Protein 8JQU (pdb70)

Organism: Leishmania donovani (NCBI:txid5661)

Secondary structure (DSSP, 8-state):
-EEEEEEE--TTSSHHHHHHHHHH----TT-PPPSS-EEEEEEEESSSSEEEEEEEE---SGGGGGGHHHHHTT-SEEEEEEETT-HHHHHHHHHHHHHHHHHS-TT-EEEEEEE-TT-GGG--S-HHHHHHHHHHTT-SEEEE-BTTTTBSHHHHHHHHHHT-

Foldseek 3Di:
DEAQEEEEFAWPLQLVLLQCCVQPVDHDPCPDQDDAWDWGWHWDDAPHDIYMYIYTRGRHYPVCVVVRCVRQAVGQEYEYEGEQLDVVRLVRSLVVLVVCCVPYDVNYAYEYEHEPVVPPPSGDADPVRSVVSCVVSVHQYYYYAYSVVRGCSNVSVNSSVVSD

B-factor: mean 27.11, std 14.84, range [11.23, 116.78]

Solvent-accessible surface area: 7917 Å² total; per-residue (Å²): 123,60,1,42,0,0,0,0,0,35,39,53,2,13,11,14,12,2,0,23,40,7,17,130,104,92,64,104,98,135,59,121,86,26,115,49,21,38,93,6,42,69,82,16,74,76,113,73,76,82,29,97,0,46,0,71,2,7,10,8,71,84,135,35,39,98,81,5,32,108,41,6,171,57,9,46,0,0,0,0,0,0,12,0,20,57,48,71,1,28,123,48,0,64,67,5,0,111,36,2,113,81,99,15,78,138,84,16,44,4,0,0,1,0,4,61,46,48,69,48,117,114,86,113,4,46,99,112,66,0,84,134,14,8,61,92,23,145,24,29,14,24,52,14,1,0,2,118,84,80,61,41,1,88,90,2,0,67,34,0,19,91,95,99

Nearest PDB structures (foldseek):
  8jqu-assembly1_A  TM=1.006E+00  e=9.319E-38  Leishmania donovani
  1n6p-assembly1_A  TM=9.901E-01  e=6.747E-24  Homo sapiens
  1z07-assembly1_A  TM=9.935E-01  e=1.984E-23  Mus musculus
  1n6r-assembly1_A  TM=9.907E-01  e=1.862E-23  Homo sapiens
  7bl1-assembly1_DDD  TM=9.828E-01  e=1.052E-23  Homo sapiens

Radius of gyration: 14.32 Å; Cα contacts (8 Å, |Δi|>4): 337; chains: 1; bounding box: 32×38×34 Å

Structure (mmCIF, N/CA/C/O backbone):
data_8JQU
#
_entry.id   8JQU
#
_cell.length_a   110.552
_cell.length_b   42.266
_cell.length_c   37.777
_cell.angle_alpha   90.000
_cell.angle_beta   103.387
_cell.angle_gamma   90.000
#
_symmetry.space_group_name_H-M   'C 1 2 1'
#
loop_
_entity.id
_entity.type
_entity.pdbx_description
1 polymer Rab5a
2 non-polymer 1,2-ETHANEDIOL
3 non-polymer 'PHOSPHOAMINOPHOSPHONIC ACID-GUANYLATE ESTER'
4 non-polymer 'MAGNESIUM ION'
5 water water
#
loop_
_atom_site.group_PDB
_atom_site.id
_atom_site.type_symbol
_atom_site.label_atom_id
_atom_site.label_alt_id
_atom_site.label_comp_id
_atom_site.label_asym_id
_atom_site.label_entity_id
_atom_site.label_seq_id
_atom_site.pdbx_PDB_ins_code
_atom_site.Cartn_x
_atom_site.Cartn_y
_atom_site.Cartn_z
_atom_site.occupancy
_atom_site.B_iso_or_equiv
_atom_site.auth_seq_id
_atom_site.auth_comp_id
_atom_site.auth_asym_id
_atom_site.auth_atom_id
_atom_site.pdbx_PDB_model_num
ATOM 1 N N . THR A 1 12 ? -3.913 28.868 7.776 1.000 55.366 12 THR A N 1
ATOM 2 C CA . THR A 1 12 ? -2.890 28.248 6.861 1.000 53.138 12 THR A CA 1
ATOM 3 C C . THR A 1 12 ? -2.271 27.014 7.527 1.000 52.087 12 THR A C 1
ATOM 4 O O . THR A 1 12 ? -2.301 26.841 8.748 1.000 50.287 12 THR A O 1
ATOM 6 N N . SER A 1 13 ? -1.750 26.112 6.710 1.000 47.425 13 SER A N 1
ATOM 7 C CA . SER A 1 13 ? -1.320 24.865 7.321 1.000 51.167 13 SER A CA 1
ATOM 8 C C . SER A 1 13 ? 0.088 24.478 6.858 1.000 51.827 13 SER A C 1
ATOM 9 O O . SER A 1 13 ? 0.470 24.771 5.721 1.000 56.569 13 SER A O 1
ATOM 12 N N . ALA A 1 14 ? 0.823 23.799 7.756 1.000 49.881 14 ALA A N 1
ATOM 13 C CA . ALA A 1 14 ? 2.194 23.325 7.553 1.000 44.701 14 ALA A CA 1
ATOM 14 C C . ALA A 1 14 ? 2.149 21.805 7.324 1.000 40.855 14 ALA A C 1
ATOM 15 O O . ALA A 1 14 ? 1.759 21.066 8.228 1.000 41.707 14 ALA A O 1
ATOM 17 N N . LYS A 1 15 ? 2.432 21.387 6.091 1.000 35.001 15 LYS A N 1
ATOM 18 C CA . LYS A 1 15 ? 2.513 20.001 5.678 1.000 34.348 15 LYS A CA 1
ATOM 19 C C . LYS A 1 15 ? 3.972 19.505 5.819 1.000 28.958 15 LYS A C 1
ATOM 20 O O . LYS A 1 15 ? 4.825 19.835 5.001 1.000 26.731 15 LYS A O 1
ATOM 26 N N A ILE A 1 16 ? 4.194 18.641 6.810 0.500 26.006 16 ILE A N 1
ATOM 27 N N B ILE A 1 16 ? 4.185 18.638 6.814 0.500 25.632 16 ILE A N 1
ATOM 28 C CA A ILE A 1 16 ? 5.550 18.236 7.174 0.500 23.590 16 ILE A CA 1
ATOM 29 C CA B ILE A 1 16 ? 5.521 18.206 7.229 0.500 23.067 16 ILE A CA 1
ATOM 30 C C A ILE A 1 16 ? 5.640 16.709 7.055 0.500 23.245 16 ILE A C 1
ATOM 31 C C B ILE A 1 16 ? 5.622 16.689 7.031 0.500 23.064 16 ILE A C 1
ATOM 32 O O A ILE A 1 16 ? 4.676 15.992 7.364 0.500 24.948 16 ILE A O 1
ATOM 33 O O B ILE A 1 16 ? 4.658 15.955 7.290 0.500 25.116 16 ILE A O 1
ATOM 42 N N . VAL A 1 17 ? 6.795 16.195 6.609 1.000 18.278 17 VAL A N 1
ATOM 43 C CA . VAL A 1 17 ? 7.042 14.770 6.509 1.000 18.376 17 VAL A CA 1
ATOM 44 C C . VAL A 1 17 ? 8.204 14.438 7.448 1.000 17.973 17 VAL A C 1
ATOM 45 O O . VAL A 1 17 ? 9.162 15.232 7.505 1.000 16.327 17 VAL A O 1
ATOM 49 N N . MET A 1 18 ? 8.048 13.363 8.216 1.000 15.900 18 MET A N 1
ATOM 50 C CA . MET A 1 18 ? 9.122 12.870 9.068 1.000 16.613 18 MET A CA 1
ATOM 51 C C . MET A 1 18 ? 9.853 11.765 8.309 1.000 14.288 18 MET A C 1
ATOM 52 O O . MET A 1 18 ? 9.236 10.788 7.833 1.000 16.875 18 MET A O 1
ATOM 57 N N . LEU A 1 19 ? 11.164 11.888 8.203 1.000 14.616 19 LEU A N 1
ATOM 58 C CA . LEU A 1 19 ? 11.974 10.899 7.487 1.000 15.776 19 LEU A CA 1
ATOM 59 C C . LEU A 1 19 ? 13.195 10.549 8.332 1.000 16.169 19 LEU A C 1
ATOM 60 O O . LEU A 1 19 ? 13.669 11.351 9.127 1.000 15.318 19 LEU A O 1
ATOM 65 N N . GLY A 1 20 ? 13.683 9.311 8.152 1.000 15.388 20 GLY A N 1
ATOM 66 C CA . GLY A 1 20 ? 14.931 8.953 8.784 1.000 15.387 20 GLY A CA 1
ATOM 67 C C . GLY A 1 20 ? 14.933 7.464 9.154 1.000 16.353 20 GLY A C 1
ATOM 68 O O . GLY A 1 20 ? 13.922 6.777 9.088 1.000 16.442 20 GLY A O 1
ATOM 69 N N . GLU A 1 21 ? 16.088 7.010 9.625 1.000 17.071 21 GLU A N 1
ATOM 70 C CA . GLU A 1 21 ? 16.285 5.574 9.829 1.000 20.040 21 GLU A CA 1
ATOM 71 C C . GLU A 1 21 ? 15.272 5.058 10.861 1.000 20.154 21 GLU A C 1
ATOM 72 O O . GLU A 1 21 ? 14.866 5.738 11.831 1.000 16.004 21 GLU A O 1
ATOM 78 N N . SER A 1 22 ? 14.853 3.797 10.704 1.000 16.477 22 SER A N 1
ATOM 79 C CA . SER A 1 22 ? 13.941 3.201 11.679 1.000 17.154 22 SER A CA 1
ATOM 80 C C . SER A 1 22 ? 14.574 3.181 13.065 1.000 18.957 22 SER A C 1
ATOM 81 O O . SER A 1 22 ? 15.806 2.962 13.218 1.000 17.925 22 SER A O 1
ATOM 84 N N . GLY A 1 23 ? 13.745 3.426 14.076 1.000 14.388 23 GLY A N 1
ATOM 85 C CA . GLY A 1 23 ? 14.245 3.428 15.452 1.000 16.683 23 GLY A CA 1
ATOM 86 C C . GLY A 1 23 ? 14.771 4.805 15.922 1.000 16.575 23 GLY A C 1
ATOM 87 O O . GLY A 1 23 ? 15.071 4.951 17.086 1.000 16.897 23 GLY A O 1
ATOM 88 N N . ALA A 1 24 ? 14.988 5.792 15.032 1.000 16.302 24 ALA A N 1
ATOM 89 C CA . ALA A 1 24 ? 15.572 7.028 15.524 1.000 15.059 24 ALA A CA 1
ATOM 90 C C . ALA A 1 24 ? 14.590 7.815 16.393 1.000 13.964 24 ALA A C 1
ATOM 91 O O . ALA A 1 24 ? 15.016 8.681 17.210 1.000 13.961 24 ALA A O 1
ATOM 93 N N . GLY A 1 25 ? 13.271 7.624 16.157 1.000 14.300 25 GLY A N 1
ATOM 94 C CA . GLY A 1 25 ? 12.275 8.276 17.014 1.000 13.201 25 GLY A CA 1
ATOM 95 C C . GLY A 1 25 ? 11.341 9.229 16.245 1.000 14.820 25 GLY A C 1
ATOM 96 O O . GLY A 1 25 ? 10.754 10.109 16.853 1.000 14.734 25 GLY A O 1
ATOM 97 N N . LYS A 1 26 ? 11.039 8.924 14.976 1.000 12.924 26 LYS A N 1
ATOM 98 C CA . LYS A 1 26 ? 10.176 9.798 14.175 1.000 15.549 26 LYS A CA 1
ATOM 99 C C . LYS A 1 26 ? 8.782 9.844 14.810 1.000 14.315 26 LYS A C 1
ATOM 100 O O . LYS A 1 26 ? 8.183 10.911 15.033 1.000 13.819 26 LYS A O 1
ATOM 106 N N . SER A 1 27 ? 8.251 8.639 15.109 1.000 13.985 27 SER A N 1
ATOM 107 C CA . SER A 1 27 ? 6.898 8.576 15.639 1.000 13.475 27 SER A CA 1
ATOM 108 C C . SER A 1 27 ? 6.865 9.183 17.053 1.000 14.399 27 SER A C 1
ATOM 109 O O . SER A 1 27 ? 5.897 9.878 17.407 1.000 14.290 27 SER A O 1
ATOM 112 N N . SER A 1 28 ? 7.928 8.944 17.822 1.000 14.077 28 SER A N 1
ATOM 113 C CA . SER A 1 28 ? 7.941 9.478 19.185 1.000 14.078 28 SER A CA 1
ATOM 114 C C . SER A 1 28 ? 7.942 10.996 19.173 1.000 13.588 28 SER A C 1
ATOM 115 O O . SER A 1 28 ? 7.246 11.642 19.982 1.000 13.730 28 SER A O 1
ATOM 118 N N . ILE A 1 29 ? 8.750 11.575 18.293 1.000 13.322 29 ILE A N 1
ATOM 119 C CA . ILE A 1 29 ? 8.735 13.047 18.231 1.000 12.944 29 ILE A CA 1
ATOM 120 C C . ILE A 1 29 ? 7.348 13.549 17.815 1.000 14.997 29 ILE A C 1
ATOM 121 O O . ILE A 1 29 ? 6.832 14.532 18.370 1.000 14.523 29 ILE A O 1
ATOM 126 N N . ALA A 1 30 ? 6.788 12.966 16.723 1.000 14.858 30 ALA A N 1
ATOM 127 C CA . ALA A 1 30 ? 5.544 13.543 16.182 1.000 15.417 30 ALA A CA 1
ATOM 128 C C . ALA A 1 30 ? 4.382 13.302 17.149 1.000 15.346 30 ALA A C 1
ATOM 129 O O . ALA A 1 30 ? 3.518 14.176 17.295 1.000 16.226 30 ALA A O 1
ATOM 131 N N . LEU A 1 31 ? 4.383 12.170 17.852 1.000 14.067 31 LEU A N 1
ATOM 132 C CA . LEU A 1 31 ? 3.323 11.898 18.841 1.000 15.564 31 LEU A CA 1
ATOM 133 C C . LEU A 1 31 ? 3.514 12.776 20.068 1.000 16.354 31 LEU A C 1
ATOM 134 O O . LEU A 1 31 ? 2.537 13.196 20.682 1.000 16.716 31 LEU A O 1
ATOM 139 N N . ARG A 1 32 ? 4.787 12.986 20.473 1.000 16.180 32 ARG A N 1
ATOM 140 C CA . ARG A 1 32 ? 5.016 13.895 21.608 1.000 16.332 32 ARG A CA 1
ATOM 141 C C . ARG A 1 32 ? 4.477 15.282 21.258 1.000 17.176 32 ARG A C 1
ATOM 142 O O . ARG A 1 32 ? 3.741 15.952 22.034 1.000 16.843 32 ARG A O 1
ATOM 150 N N . PHE A 1 33 ? 4.864 15.769 20.093 1.000 16.535 33 PHE A N 1
ATOM 151 C CA . PHE A 1 33 ? 4.442 17.108 19.714 1.000 17.076 33 PHE A CA 1
ATOM 152 C C . PHE A 1 33 ? 2.909 17.193 19.566 1.000 19.237 33 PHE A C 1
ATOM 153 O O . PHE A 1 33 ? 2.264 18.117 20.110 1.000 19.926 33 PHE A O 1
ATOM 161 N N . THR A 1 34 ? 2.312 16.251 18.816 1.000 19.191 34 THR A N 1
ATOM 162 C CA . THR A 1 34 ? 0.904 16.449 18.471 1.000 19.032 34 THR A CA 1
ATOM 163 C C . THR A 1 34 ? -0.075 16.014 19.548 1.000 20.753 34 THR A C 1
ATOM 164 O O . THR A 1 34 ? -1.170 16.624 19.606 1.000 21.362 34 THR A O 1
ATOM 168 N N . ARG A 1 35 ? 0.282 15.022 20.379 1.000 19.389 35 ARG A N 1
ATOM 169 C CA . ARG A 1 35 ? -0.626 14.355 21.301 1.000 20.974 35 ARG A CA 1
ATOM 170 C C . ARG A 1 35 ? -0.090 14.341 22.740 1.000 22.618 35 ARG A C 1
ATOM 171 O O . ARG A 1 35 ? -0.767 13.813 23.634 1.000 20.623 35 ARG A O 1
ATOM 179 N N . ASN A 1 36 ? 1.146 14.848 22.941 1.000 19.807 36 ASN A N 1
ATOM 180 C CA . ASN A 1 36 ? 1.864 14.696 24.206 1.000 20.304 36 ASN A CA 1
ATOM 181 C C . ASN A 1 36 ? 1.887 13.237 24.645 1.000 21.205 36 ASN A C 1
ATOM 182 O O . ASN A 1 36 ? 1.655 12.917 25.837 1.000 23.143 36 ASN A O 1
ATOM 187 N N . GLU A 1 37 ? 2.122 12.315 23.710 1.000 19.687 37 GLU A N 1
ATOM 188 C CA . GLU A 1 37 ? 2.142 10.890 24.053 1.000 20.069 37 GLU A CA 1
ATOM 189 C C . GLU A 1 37 ? 3.541 10.361 23.704 1.000 22.195 37 GLU A C 1
ATOM 190 O O . GLU A 1 37 ? 4.005 10.603 22.582 1.000 21.543 37 GLU A O 1
ATOM 196 N N . PHE A 1 38 ? 4.173 9.650 24.646 1.000 22.956 38 PHE A N 1
ATOM 197 C CA . PHE A 1 38 ? 5.424 8.945 24.399 1.000 19.835 38 PHE A CA 1
ATOM 198 C C . PHE A 1 38 ? 5.266 7.506 24.890 1.000 21.411 38 PHE A C 1
ATOM 199 O O . PHE A 1 38 ? 4.692 7.264 25.969 1.000 23.544 38 PHE A O 1
ATOM 207 N N . LEU A 1 39 ? 5.763 6.539 24.117 1.000 19.666 39 LEU A N 1
ATOM 208 C CA . LEU A 1 39 ? 5.713 5.140 24.560 1.000 21.014 39 LEU A CA 1
ATOM 209 C C . LEU A 1 39 ? 7.131 4.557 24.520 1.000 20.799 39 LEU A C 1
ATOM 210 O O . LEU A 1 39 ? 7.814 4.605 23.460 1.000 21.020 39 LEU A O 1
ATOM 215 N N . ALA A 1 40 ? 7.576 3.958 25.648 1.000 22.314 40 ALA A N 1
ATOM 216 C CA . ALA A 1 40 ? 8.882 3.272 25.678 1.000 26.471 40 ALA A CA 1
ATOM 217 C C . ALA A 1 40 ? 8.895 2.117 24.676 1.000 26.444 40 ALA A C 1
ATOM 218 O O . ALA A 1 40 ? 9.973 1.726 24.202 1.000 25.789 40 ALA A O 1
ATOM 220 N N . ASN A 1 41 ? 7.703 1.589 24.338 1.000 24.398 41 ASN A N 1
ATOM 221 C CA . ASN A 1 41 ? 7.623 0.467 23.403 1.000 28.059 41 ASN A CA 1
ATOM 222 C C . ASN A 1 41 ? 6.898 0.804 22.113 1.000 26.636 41 ASN A C 1
ATOM 223 O O . ASN A 1 41 ? 6.240 -0.050 21.529 1.000 26.778 41 ASN A O 1
ATOM 228 N N . GLN A 1 42 ? 6.985 2.064 21.666 1.000 24.736 42 GLN A N 1
ATOM 229 C CA . GLN A 1 42 ? 6.344 2.511 20.436 1.000 24.340 42 GLN A CA 1
ATOM 230 C C . GLN A 1 42 ? 6.567 1.432 19.361 1.000 24.386 42 GLN A C 1
ATOM 231 O O . GLN A 1 42 ? 7.715 1.081 19.129 1.000 25.976 42 GLN A O 1
ATOM 237 N N . GLU A 1 43 ? 5.494 0.970 18.712 1.000 26.580 43 GLU A N 1
ATOM 238 C CA . GLU A 1 43 ? 5.598 -0.044 17.656 1.000 29.764 43 GLU A CA 1
ATOM 239 C C . GLU A 1 43 ? 6.176 0.525 16.346 1.000 27.632 43 GLU A C 1
ATOM 240 O O . GLU A 1 43 ? 5.848 1.640 15.952 1.000 22.930 43 GLU A O 1
ATOM 244 N N . THR A 1 44 ? 7.054 -0.242 15.664 1.000 26.759 44 THR A N 1
ATOM 245 C CA . THR A 1 44 ? 7.580 0.215 14.377 1.000 28.411 44 THR A CA 1
ATOM 246 C C . THR A 1 44 ? 6.425 0.559 13.420 1.000 27.815 44 THR A C 1
ATOM 247 O O . THR A 1 44 ? 5.395 -0.155 13.359 1.000 27.911 44 THR A O 1
ATOM 251 N N . THR A 1 45 ? 6.576 1.640 12.627 1.000 23.855 45 THR A N 1
ATOM 252 C CA . THR A 1 45 ? 5.470 2.146 11.811 1.000 22.678 45 THR A CA 1
ATOM 253 C C . THR A 1 45 ? 5.411 1.312 10.534 1.000 28.156 45 THR A C 1
ATOM 254 O O . THR A 1 45 ? 6.416 1.150 9.878 1.000 27.786 45 THR A O 1
ATOM 258 N N . ILE A 1 46 ? 4.209 0.841 10.192 1.000 31.513 46 ILE A N 1
ATOM 259 C CA . ILE A 1 46 ? 4.030 0.035 8.993 1.000 40.692 46 ILE A CA 1
ATOM 260 C C . ILE A 1 46 ? 3.601 0.994 7.866 1.000 42.849 46 ILE A C 1
ATOM 261 O O . ILE A 1 46 ? 4.312 1.230 6.873 1.000 52.810 46 ILE A O 1
ATOM 266 N N . GLY A 1 47 ? 2.438 1.600 8.032 1.000 37.875 47 GLY A N 1
ATOM 267 C CA . GLY A 1 47 ? 2.049 2.535 6.990 1.000 34.870 47 GLY A CA 1
ATOM 268 C C . GLY A 1 47 ? 2.178 3.921 7.592 1.000 30.404 47 GLY A C 1
ATOM 269 O O . GLY A 1 47 ? 1.944 4.077 8.788 1.000 34.644 47 GLY A O 1
ATOM 270 N N . ALA A 1 48 ? 2.584 4.881 6.786 1.000 25.561 48 ALA A N 1
ATOM 271 C CA . ALA A 1 48 ? 2.786 6.241 7.268 1.000 24.708 48 ALA A CA 1
ATOM 272 C C . ALA A 1 48 ? 1.531 6.687 8.026 1.000 26.636 48 ALA A C 1
ATOM 273 O O . ALA A 1 48 ? 0.405 6.444 7.573 1.000 30.344 48 ALA A O 1
ATOM 275 N N . ALA A 1 49 ? 1.709 7.307 9.187 1.000 22.477 49 ALA A N 1
ATOM 276 C CA . ALA A 1 49 ? 0.625 7.780 10.053 1.000 22.980 49 ALA A CA 1
ATOM 277 C C . ALA A 1 49 ? 0.412 9.287 9.864 1.000 23.908 49 ALA A C 1
ATOM 278 O O . ALA A 1 49 ? 1.375 10.046 9.721 1.000 22.515 49 ALA A O 1
ATOM 280 N N . PHE A 1 50 ? -0.843 9.755 9.964 1.000 20.471 50 PHE A N 1
ATOM 281 C CA . PHE A 1 50 ? -1.090 11.187 9.806 1.000 21.457 50 PHE A CA 1
ATOM 282 C C . PHE A 1 50 ? -1.408 11.759 11.184 1.000 21.579 50 PHE A C 1
ATOM 283 O O . PHE A 1 50 ? -2.229 11.163 11.893 1.000 21.192 50 PHE A O 1
ATOM 291 N N . LEU A 1 51 ? -0.781 12.892 11.552 1.000 20.985 51 LEU A N 1
ATOM 292 C CA . LEU A 1 51 ? -0.930 13.544 12.858 1.000 22.242 51 LEU A CA 1
ATOM 293 C C . LEU A 1 51 ? -1.023 15.054 12.709 1.000 24.728 51 LEU A C 1
ATOM 294 O O . LEU A 1 51 ? -0.415 15.609 11.828 1.000 25.528 51 LEU A O 1
ATOM 299 N N . SER A 1 52 ? -1.850 15.697 13.554 1.000 28.101 52 SER A N 1
ATOM 300 C CA . SER A 1 52 ? -2.191 17.111 13.395 1.000 32.164 52 SER A CA 1
ATOM 301 C C . SER A 1 52 ? -2.043 17.857 14.715 1.000 30.331 52 SER A C 1
ATOM 302 O O . SER A 1 52 ? -2.298 17.290 15.761 1.000 30.146 52 SER A O 1
ATOM 305 N N . LYS A 1 53 ? -1.754 19.153 14.650 1.000 32.933 53 LYS A N 1
ATOM 306 C CA . LYS A 1 53 ? -1.893 19.992 15.825 1.000 35.871 53 LYS A CA 1
ATOM 307 C C . LYS A 1 53 ? -1.916 21.458 15.391 1.000 38.559 53 LYS A C 1
ATOM 308 O O . LYS A 1 53 ? -1.186 21.813 14.478 1.000 41.922 53 LYS A O 1
ATOM 314 N N . THR A 1 54 ? -2.669 22.319 16.098 1.000 46.646 54 THR A N 1
ATOM 315 C CA . THR A 1 54 ? -2.648 23.761 15.822 1.000 52.272 54 THR A CA 1
ATOM 316 C C . THR A 1 54 ? -1.732 24.509 16.811 1.000 49.242 54 THR A C 1
ATOM 317 O O . THR A 1 54 ? -1.779 24.275 18.012 1.000 55.454 54 THR A O 1
ATOM 320 N N . VAL A 1 55 ? -0.862 25.379 16.299 1.000 56.878 55 VAL A N 1
ATOM 321 C CA . VAL A 1 55 ? 0.019 26.190 17.139 1.000 60.460 55 VAL A CA 1
ATOM 322 C C . VAL A 1 55 ? 0.019 27.641 16.636 1.000 67.525 55 VAL A C 1
ATOM 323 O O . VAL A 1 55 ? -0.082 27.868 15.427 1.000 70.582 55 VAL A O 1
ATOM 325 N N . MET A 1 56 ? 0.107 28.615 17.572 1.000 68.695 56 MET A N 1
ATOM 326 C CA . MET A 1 56 ? 0.143 30.054 17.302 1.000 69.269 56 MET A CA 1
ATOM 327 C C . MET A 1 56 ? 1.571 30.509 16.962 1.000 76.512 56 MET A C 1
ATOM 328 O O . MET A 1 56 ? 2.536 29.990 17.518 1.000 82.754 56 MET A O 1
ATOM 330 N N . ILE A 1 57 ? 1.699 31.505 16.070 1.000 90.581 57 ILE A N 1
ATOM 331 C CA . ILE A 1 57 ? 2.970 31.881 15.458 1.000 98.904 57 ILE A CA 1
ATOM 332 C C . ILE A 1 57 ? 3.532 33.154 16.103 1.000 109.004 57 ILE A C 1
ATOM 333 O O . ILE A 1 57 ? 4.472 33.092 16.891 1.000 116.780 57 ILE A O 1
ATOM 335 N N . ASP A 1 58 ? 3.007 34.324 15.723 1.000 110.114 58 ASP A N 1
ATOM 336 C CA . ASP A 1 58 ? 3.239 35.530 16.507 1.000 106.770 58 ASP A CA 1
ATOM 337 C C . ASP A 1 58 ? 1.897 36.237 16.683 1.000 109.228 58 ASP A C 1
ATOM 338 O O . ASP A 1 58 ? 1.818 37.463 16.608 1.000 109.716 58 ASP A O 1
ATOM 340 N N . GLY A 1 59 ? 0.859 35.425 16.938 1.000 105.900 59 GLY A N 1
ATOM 341 C CA . GLY A 1 59 ? -0.515 35.888 17.017 1.000 99.747 59 GLY A CA 1
ATOM 342 C C . GLY A 1 59 ? -1.431 35.075 16.107 1.000 105.668 59 GLY A C 1
ATOM 343 O O . GLY A 1 59 ? -2.515 34.688 16.534 1.000 111.441 59 GLY A O 1
ATOM 344 N N . ARG A 1 60 ? -0.978 34.818 14.866 1.000 105.875 60 ARG A N 1
ATOM 345 C CA . ARG A 1 60 ? -1.748 34.122 13.837 1.000 99.556 60 ARG A CA 1
ATOM 346 C C . ARG A 1 60 ? -1.609 32.601 13.991 1.000 97.459 60 ARG A C 1
ATOM 347 O O . ARG A 1 60 ? -0.505 32.099 14.205 1.000 99.667 60 ARG A O 1
ATOM 349 N N . ALA A 1 61 ? -2.735 31.881 13.836 1.000 84.522 61 ALA A N 1
ATOM 350 C CA . ALA A 1 61 ? -2.850 30.456 14.122 1.000 74.970 61 ALA A CA 1
ATOM 351 C C . ALA A 1 61 ? -2.239 29.596 13.011 1.000 73.213 61 ALA A C 1
ATOM 352 O O . ALA A 1 61 ? -2.029 30.065 11.883 1.000 69.619 61 ALA A O 1
ATOM 354 N N . LEU A 1 62 ? -1.920 28.328 13.352 1.000 65.239 62 LEU A N 1
ATOM 355 C CA . LEU A 1 62 ? -1.231 27.453 12.407 1.000 57.802 62 LEU A CA 1
ATOM 356 C C . LEU A 1 62 ? -1.517 25.968 12.663 1.000 53.133 62 LEU A C 1
ATOM 357 O O . LEU A 1 62 ? -1.439 25.487 13.804 1.000 52.304 62 LEU A O 1
ATOM 362 N N . LYS A 1 63 ? -1.847 25.257 11.572 1.000 45.755 63 LYS A N 1
ATOM 363 C CA . LYS A 1 63 ? -2.193 23.842 11.650 1.000 38.760 63 LYS A CA 1
ATOM 364 C C . LYS A 1 63 ? -1.055 23.024 11.029 1.000 33.934 63 LYS A C 1
ATOM 365 O O . LYS A 1 63 ? -0.757 23.141 9.853 1.000 30.438 63 LYS A O 1
ATOM 371 N N . TYR A 1 64 ? -0.431 22.159 11.824 1.000 33.708 64 TYR A N 1
ATOM 372 C CA . TYR A 1 64 ? 0.556 21.237 11.271 1.000 32.775 64 TYR A CA 1
ATOM 373 C C . TYR A 1 64 ? -0.171 19.982 10.762 1.000 28.851 64 TYR A C 1
ATOM 374 O O . TYR A 1 64 ? -1.054 19.485 11.439 1.000 28.753 64 TYR A O 1
ATOM 383 N N . GLU A 1 65 ? 0.172 19.530 9.570 1.000 27.639 65 GLU A N 1
ATOM 384 C CA . GLU A 1 65 ? -0.289 18.243 9.087 1.000 28.599 65 GLU A CA 1
ATOM 385 C C . GLU A 1 65 ? 0.953 17.416 8.857 1.000 25.491 65 GLU A C 1
ATOM 386 O O . GLU A 1 65 ? 1.659 17.687 7.886 1.000 23.622 65 GLU A O 1
ATOM 392 N N . ILE A 1 66 ? 1.111 16.385 9.690 1.000 23.178 66 ILE A N 1
ATOM 393 C CA . ILE A 1 66 ? 2.386 15.649 9.696 1.000 19.542 66 ILE A CA 1
ATOM 394 C C . ILE A 1 66 ? 2.176 14.251 9.182 1.000 20.292 66 ILE A C 1
ATOM 395 O O . ILE A 1 66 ? 1.319 13.508 9.672 1.000 21.319 66 ILE A O 1
ATOM 400 N N . TRP A 1 67 ? 3.004 13.870 8.213 1.000 19.408 67 TRP A N 1
ATOM 401 C CA . TRP A 1 67 ? 3.032 12.483 7.770 1.000 20.228 67 TRP A CA 1
ATOM 402 C C . TRP A 1 67 ? 4.255 11.780 8.401 1.000 19.841 67 TRP A C 1
ATOM 403 O O . TRP A 1 67 ? 5.384 12.097 8.076 1.000 17.577 67 TRP A O 1
ATOM 414 N N . ASP A 1 68 ? 4.004 10.831 9.300 1.000 18.652 68 ASP A N 1
ATOM 415 C CA . ASP A 1 68 ? 5.058 10.110 10.015 1.000 18.508 68 ASP A CA 1
ATOM 416 C C . ASP A 1 68 ? 5.379 8.835 9.246 1.000 18.814 68 ASP A C 1
ATOM 417 O O . ASP A 1 68 ? 4.566 7.876 9.212 1.000 19.805 68 ASP A O 1
ATOM 422 N N . THR A 1 69 ? 6.449 8.875 8.445 1.000 18.836 69 THR A N 1
ATOM 423 C CA . THR A 1 69 ? 6.692 7.721 7.593 1.000 19.778 69 THR A CA 1
ATOM 424 C C . THR A 1 69 ? 7.338 6.526 8.328 1.000 22.514 69 THR A C 1
ATOM 425 O O . THR A 1 69 ? 8.059 6.651 9.308 1.000 20.693 69 THR A O 1
ATOM 429 N N . ALA A 1 70 ? 7.134 5.320 7.779 1.000 21.574 70 ALA A N 1
ATOM 430 C CA . ALA A 1 70 ? 7.872 4.129 8.184 1.000 23.798 70 ALA A CA 1
ATOM 431 C C . ALA A 1 70 ? 9.326 4.228 7.696 1.000 24.130 70 ALA A C 1
ATOM 432 O O . ALA A 1 70 ? 9.587 4.430 6.491 1.000 24.562 70 ALA A O 1
ATOM 434 N N . GLY A 1 71 ? 10.311 4.044 8.605 1.000 22.102 71 GLY A N 1
ATOM 435 C CA . GLY A 1 71 ? 11.706 4.281 8.241 1.000 22.095 71 GLY A CA 1
ATOM 436 C C . GLY A 1 71 ? 12.455 3.052 7.682 1.000 24.428 71 GLY A C 1
ATOM 437 O O . GLY A 1 71 ? 13.601 3.169 7.227 1.000 25.967 71 GLY A O 1
ATOM 438 N N . LEU A 1 72 ? 11.868 1.873 7.835 1.000 25.472 72 LEU A N 1
ATOM 439 C CA . LEU A 1 72 ? 12.538 0.653 7.395 1.000 31.378 72 LEU A CA 1
ATOM 440 C C . LEU A 1 72 ? 12.810 0.757 5.886 1.000 31.046 72 LEU A C 1
ATOM 441 O O . LEU A 1 72 ? 12.020 1.341 5.153 1.000 29.318 72 LEU A O 1
ATOM 446 N N . GLU A 1 73 ? 13.945 0.215 5.442 1.000 35.461 73 GLU A N 1
ATOM 447 C CA . GLU A 1 73 ? 14.362 0.399 4.053 1.000 37.516 73 GLU A CA 1
ATOM 448 C C . GLU A 1 73 ? 13.362 -0.253 3.108 1.000 36.530 73 GLU A C 1
ATOM 449 O O . GLU A 1 73 ? 13.204 0.228 1.991 1.000 33.538 73 GLU A O 1
ATOM 455 N N . ARG A 1 74 ? 12.634 -1.279 3.580 1.000 41.884 74 ARG A N 1
ATOM 456 C CA . ARG A 1 74 ? 11.651 -1.949 2.730 1.000 41.740 74 ARG A CA 1
ATOM 457 C C . ARG A 1 74 ? 10.478 -1.025 2.395 1.000 44.727 74 ARG A C 1
ATOM 458 O O . ARG A 1 74 ? 9.739 -1.291 1.442 1.000 40.696 74 ARG A O 1
ATOM 463 N N . PHE A 1 75 ? 10.298 0.074 3.160 1.000 36.807 75 PHE A N 1
ATOM 464 C CA . PHE A 1 75 ? 9.203 1.002 2.871 1.000 35.206 75 PHE A CA 1
ATOM 465 C C . PHE A 1 75 ? 9.718 2.293 2.224 1.000 34.185 75 PHE A C 1
ATOM 466 O O . PHE A 1 75 ? 8.929 3.221 2.020 1.000 31.324 75 PHE A O 1
ATOM 474 N N . ARG A 1 76 ? 11.011 2.342 1.888 1.000 33.087 76 ARG A N 1
ATOM 475 C CA . ARG A 1 76 ? 11.615 3.530 1.276 1.000 35.262 76 ARG A CA 1
ATOM 476 C C . ARG A 1 76 ? 10.870 3.974 0.006 1.000 34.793 76 ARG A C 1
ATOM 477 O O . ARG A 1 76 ? 10.733 5.176 -0.208 1.000 31.557 76 ARG A O 1
ATOM 485 N N . SER A 1 77 ? 10.473 3.029 -0.887 1.000 33.660 77 SER A N 1
ATOM 486 C CA . SER A 1 77 ? 9.875 3.438 -2.148 1.000 33.777 77 SER A CA 1
ATOM 487 C C . SER A 1 77 ? 8.518 4.115 -1.937 1.000 32.558 77 SER A C 1
ATOM 488 O O . SER A 1 77 ? 8.066 4.858 -2.791 1.000 28.862 77 SER A O 1
ATOM 491 N N . LEU A 1 78 ? 7.896 3.967 -0.757 1.000 30.889 78 LEU A N 1
ATOM 492 C CA . LEU A 1 78 ? 6.649 4.679 -0.499 1.000 32.147 78 LEU A CA 1
ATOM 493 C C . LEU A 1 78 ? 6.864 6.144 -0.124 1.000 31.091 78 LEU A C 1
ATOM 494 O O . LEU A 1 78 ? 5.915 6.927 -0.179 1.000 30.233 78 LEU A O 1
ATOM 499 N N . ALA A 1 79 ? 8.111 6.516 0.281 1.000 29.483 79 ALA A N 1
ATOM 500 C CA . ALA A 1 79 ? 8.313 7.818 0.929 1.000 29.508 79 ALA A CA 1
ATOM 501 C C . ALA A 1 79 ? 7.861 8.977 0.023 1.000 27.067 79 ALA A C 1
ATOM 502 O O . ALA A 1 79 ? 7.259 9.946 0.511 1.000 26.338 79 ALA A O 1
ATOM 504 N N . PRO A 1 80 ? 8.075 8.990 -1.343 1.000 35.094 80 PRO A N 1
ATOM 505 C CA . PRO A 1 80 ? 7.612 10.118 -2.176 1.000 34.751 80 PRO A CA 1
ATOM 506 C C . PRO A 1 80 ? 6.102 10.425 -2.154 1.000 36.151 80 PRO A C 1
ATOM 507 O O . PRO A 1 80 ? 5.643 11.572 -2.332 1.000 34.224 80 PRO A O 1
ATOM 511 N N . ILE A 1 81 ? 5.284 9.412 -1.869 1.000 33.189 81 ILE A N 1
ATOM 512 C CA . ILE A 1 81 ? 3.859 9.716 -1.752 1.000 33.801 81 ILE A CA 1
ATOM 513 C C . ILE A 1 81 ? 3.667 10.768 -0.650 1.000 35.438 81 ILE A C 1
ATOM 514 O O . ILE A 1 81 ? 2.725 11.577 -0.667 1.000 32.687 81 ILE A O 1
ATOM 519 N N . TYR A 1 82 ? 4.521 10.698 0.393 1.000 29.364 82 TYR A N 1
ATOM 520 C CA . TYR A 1 82 ? 4.360 11.577 1.552 1.000 26.231 82 TYR A CA 1
ATOM 521 C C . TYR A 1 82 ? 5.179 12.847 1.443 1.000 26.337 82 TYR A C 1
ATOM 522 O O . TYR A 1 82 ? 4.828 13.827 2.082 1.000 26.506 82 TYR A O 1
ATOM 531 N N . TYR A 1 83 ? 6.285 12.820 0.686 1.000 27.301 83 TYR A N 1
ATOM 532 C CA . TYR A 1 83 ? 7.098 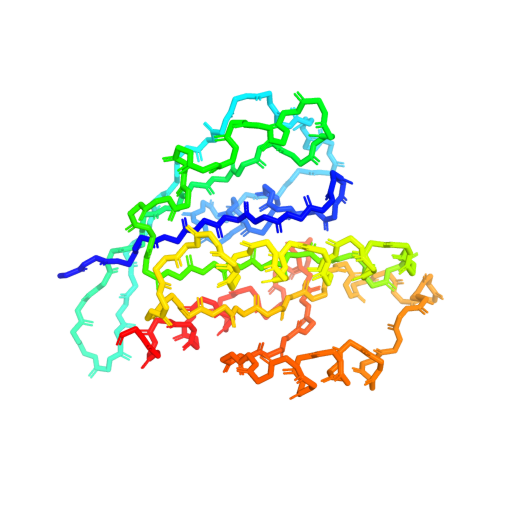14.022 0.569 1.000 29.933 83 TYR A CA 1
ATOM 533 C C . TYR A 1 83 ? 6.687 14.927 -0.599 1.000 33.829 83 TYR A C 1
ATOM 534 O O . TYR A 1 83 ? 6.888 16.127 -0.476 1.000 31.468 83 TYR A O 1
ATOM 543 N N . ARG A 1 84 ? 5.999 14.381 -1.623 1.000 32.544 84 ARG A N 1
ATOM 544 C CA . ARG A 1 84 ? 5.587 15.205 -2.765 1.000 40.590 84 ARG A CA 1
ATOM 545 C C . ARG A 1 84 ? 4.884 16.512 -2.382 1.000 37.693 84 ARG A C 1
ATOM 546 O O . ARG A 1 84 ? 5.272 17.576 -2.842 1.000 45.773 84 ARG A O 1
ATOM 554 N N . GLY A 1 85 ? 3.813 16.507 -1.591 1.000 34.824 85 GLY A N 1
ATOM 555 C CA . GLY A 1 85 ? 3.319 17.872 -1.391 1.000 37.328 85 GLY A CA 1
ATOM 556 C C . GLY A 1 85 ? 3.850 18.629 -0.162 1.000 34.073 85 GLY A C 1
ATOM 557 O O . GLY A 1 85 ? 3.267 19.611 0.296 1.000 32.216 85 GLY A O 1
ATOM 558 N N . ALA A 1 86 ? 4.979 18.185 0.376 1.000 29.389 86 ALA A N 1
ATOM 559 C CA . ALA A 1 86 ? 5.355 18.694 1.687 1.000 26.837 86 ALA A CA 1
ATOM 560 C C . ALA A 1 86 ? 5.935 20.103 1.573 1.000 23.860 86 ALA A C 1
ATOM 561 O O . ALA A 1 86 ? 6.687 20.330 0.634 1.000 26.064 86 ALA A O 1
ATOM 563 N N . SER A 1 87 ? 5.662 20.933 2.603 1.000 22.799 87 SER A N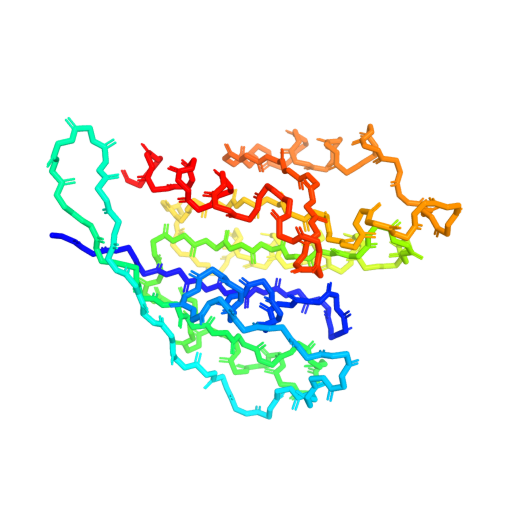 1
ATOM 564 C CA . SER A 1 87 ? 6.312 22.227 2.802 1.000 26.935 87 SER A CA 1
ATOM 565 C C . SER A 1 87 ? 7.648 22.088 3.530 1.000 23.623 87 SER A C 1
ATOM 566 O O . SER A 1 87 ? 8.518 22.947 3.369 1.000 20.229 87 SER A O 1
ATOM 569 N N . GLY A 1 88 ? 7.720 21.084 4.420 1.000 21.839 88 GLY A N 1
ATOM 570 C CA . GLY A 1 88 ? 8.890 20.911 5.250 1.000 17.855 88 GLY A CA 1
ATOM 571 C C . GLY A 1 88 ? 9.143 19.437 5.497 1.000 16.906 88 GLY A C 1
ATOM 572 O O . GLY A 1 88 ? 8.239 18.597 5.435 1.000 17.258 88 GLY A O 1
ATOM 573 N N . ALA A 1 89 ? 10.422 19.125 5.830 1.000 15.445 89 ALA A N 1
ATOM 574 C CA . ALA A 1 89 ? 10.746 17.765 6.262 1.000 14.581 89 ALA A CA 1
ATOM 575 C C . ALA A 1 89 ? 11.572 17.870 7.545 1.000 15.267 89 ALA A C 1
ATOM 576 O O . ALA A 1 89 ? 12.451 18.722 7.634 1.000 16.220 89 ALA A O 1
ATOM 578 N N . LEU A 1 90 ? 11.268 16.997 8.506 1.000 14.241 90 LEU A N 1
ATOM 579 C CA . LEU A 1 90 ? 12.148 16.752 9.644 1.000 14.746 90 LEU A CA 1
ATOM 580 C C . LEU A 1 90 ? 12.889 15.460 9.395 1.000 14.372 90 LEU A C 1
ATOM 581 O O . LEU A 1 90 ? 12.247 14.379 9.359 1.000 15.631 90 LEU A O 1
ATOM 586 N N . VAL A 1 91 ? 14.229 15.541 9.229 1.000 12.398 91 VAL A N 1
ATOM 587 C CA . VAL A 1 91 ? 14.990 14.337 8.985 1.000 13.446 91 VAL A CA 1
ATOM 588 C C . VAL A 1 91 ? 15.645 14.025 10.322 1.000 12.910 91 VAL A C 1
ATOM 589 O O . VAL A 1 91 ? 16.308 14.890 10.895 1.000 13.625 91 VAL A O 1
ATOM 593 N N . VAL A 1 92 ? 15.258 12.878 10.879 1.000 11.960 92 VAL A N 1
ATOM 594 C CA . VAL A 1 92 ? 15.598 12.502 12.248 1.000 11.906 92 VAL A CA 1
ATOM 595 C C . VAL A 1 92 ? 16.726 11.491 12.240 1.000 13.090 92 VAL A C 1
ATOM 596 O O . VAL A 1 92 ? 16.656 10.458 11.560 1.000 14.242 92 VAL A O 1
ATOM 600 N N . TYR A 1 93 ? 17.681 11.700 13.142 1.000 12.400 93 TYR A N 1
ATOM 601 C CA . TYR A 1 93 ? 18.631 10.652 13.456 1.000 12.285 93 TYR A CA 1
ATOM 602 C C . TYR A 1 93 ? 18.715 10.487 14.970 1.000 12.765 93 TYR A C 1
ATOM 603 O O . TYR A 1 93 ? 18.083 11.207 15.738 1.000 12.637 93 TYR A O 1
ATOM 612 N N . ASP A 1 94 ? 19.455 9.455 15.369 1.000 11.680 94 ASP A N 1
ATOM 613 C CA . ASP A 1 94 ? 19.595 9.111 16.793 1.000 11.795 94 ASP A CA 1
ATOM 614 C C . ASP A 1 94 ? 21.030 9.441 17.210 1.000 11.418 94 ASP A C 1
ATOM 615 O O . ASP A 1 94 ? 22.046 8.928 16.675 1.000 13.097 94 ASP A O 1
ATOM 620 N N . ILE A 1 95 ? 21.176 10.367 18.183 1.000 12.228 95 ILE A N 1
ATOM 621 C CA A ILE A 1 95 ? 22.512 10.819 18.567 0.500 12.605 95 ILE A CA 1
ATOM 622 C CA B ILE A 1 95 ? 22.448 10.843 18.711 0.500 12.458 95 ILE A CA 1
ATOM 623 C C . ILE A 1 95 ? 23.345 9.674 19.147 1.000 13.166 95 ILE A C 1
ATOM 624 O O . ILE A 1 95 ? 24.568 9.820 19.245 1.000 14.301 95 ILE A O 1
ATOM 633 N N . THR A 1 96 ? 22.692 8.580 19.556 1.000 13.910 96 THR A N 1
ATOM 634 C CA . THR A 1 96 ? 23.407 7.427 20.124 1.000 13.917 96 THR A CA 1
ATOM 635 C C . THR A 1 96 ? 23.881 6.402 19.078 1.000 15.136 96 THR A C 1
ATOM 636 O O . THR A 1 96 ? 24.340 5.327 19.449 1.000 13.921 96 THR A O 1
ATOM 640 N N . ASN A 1 97 ? 23.578 6.661 17.786 1.000 14.620 97 ASN A N 1
ATOM 641 C CA . ASN A 1 97 ? 23.855 5.625 16.762 1.000 16.697 97 ASN A CA 1
ATOM 642 C C . ASN A 1 97 ? 24.428 6.374 15.539 1.000 17.227 97 ASN A C 1
ATOM 643 O O . ASN A 1 97 ? 23.667 6.881 14.698 1.000 18.464 97 ASN A O 1
ATOM 648 N N . SER A 1 98 ? 25.769 6.388 15.396 1.000 17.231 98 SER A N 1
ATOM 649 C CA A SER A 1 98 ? 26.497 7.151 14.381 0.500 18.032 98 SER A CA 1
ATOM 650 C CA B SER A 1 98 ? 26.448 7.196 14.389 0.500 18.134 98 SER A CA 1
ATOM 651 C C . SER A 1 98 ? 25.969 6.855 12.977 1.000 18.753 98 SER A C 1
ATOM 652 O O . SER A 1 98 ? 25.909 7.759 12.135 1.000 17.070 98 SER A O 1
ATOM 657 N N . GLU A 1 99 ? 25.546 5.593 12.759 1.000 18.843 99 GLU A N 1
ATOM 658 C CA . GLU A 1 99 ? 25.131 5.132 11.422 1.000 22.043 99 GLU A CA 1
ATOM 659 C C . GLU A 1 99 ? 23.882 5.906 10.957 1.000 20.983 99 GLU A C 1
ATOM 660 O O . GLU A 1 99 ? 23.698 6.167 9.743 1.000 19.417 99 GLU A O 1
ATOM 663 N N . SER A 1 100 ? 23.032 6.329 11.925 1.000 19.428 100 SER A N 1
ATOM 664 C CA . SER A 1 100 ? 21.769 6.979 11.627 1.000 17.176 100 SER A CA 1
ATOM 665 C C . SER A 1 100 ? 22.048 8.344 11.053 1.000 15.810 100 SER A C 1
ATOM 666 O O . SER A 1 100 ? 21.209 8.859 10.317 1.000 14.755 100 SER A O 1
ATOM 669 N N . LEU A 1 101 ? 23.193 8.960 11.412 1.000 15.280 101 LEU A N 1
ATOM 670 C CA . LEU A 1 101 ? 23.490 10.269 10.807 1.000 17.600 101 LEU A CA 1
ATOM 671 C C . LEU A 1 101 ? 23.797 10.131 9.314 1.000 17.044 101 LEU A C 1
ATOM 672 O O . LEU A 1 101 ? 23.371 10.949 8.486 1.000 16.611 101 LEU A O 1
ATOM 677 N N . LYS A 1 102 ? 24.490 9.041 8.954 1.000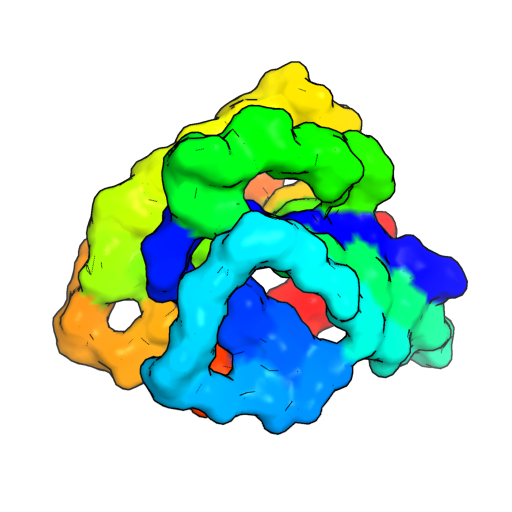 18.900 102 LYS A N 1
ATOM 678 C CA . LYS A 1 102 ? 24.712 8.859 7.522 1.000 18.772 102 LYS A CA 1
ATOM 679 C C . LYS A 1 102 ? 23.430 8.549 6.787 1.000 17.498 102 LYS A C 1
ATOM 680 O O . LYS A 1 102 ? 23.269 8.964 5.623 1.000 19.543 102 LYS A O 1
ATOM 686 N N . LYS A 1 103 ? 22.522 7.783 7.407 1.000 16.525 103 LYS A N 1
ATOM 687 C CA . LYS A 1 103 ? 21.202 7.619 6.826 1.000 19.425 103 LYS A CA 1
ATOM 688 C C . LYS A 1 103 ? 20.481 8.956 6.616 1.000 17.910 103 LYS A C 1
ATOM 689 O O . LYS A 1 103 ? 19.750 9.107 5.643 1.000 18.161 103 LYS A O 1
ATOM 695 N N . ALA A 1 104 ? 20.615 9.874 7.582 1.000 15.492 104 ALA A N 1
ATOM 696 C CA . ALA A 1 104 ? 19.984 11.185 7.474 1.000 17.167 104 ALA A CA 1
ATOM 697 C C . ALA A 1 104 ? 20.583 11.922 6.274 1.000 16.019 104 ALA A C 1
ATOM 698 O O . ALA A 1 104 ? 19.823 12.543 5.495 1.000 17.088 104 ALA A O 1
ATOM 700 N N . GLN A 1 105 ? 21.900 11.808 6.089 1.000 15.188 105 GLN A N 1
ATOM 701 C CA . GLN A 1 105 ? 22.498 12.480 4.931 1.000 17.476 105 GLN A CA 1
ATOM 702 C C . GLN A 1 105 ? 21.942 11.956 3.607 1.000 17.892 105 GLN A C 1
ATOM 703 O O . GLN A 1 105 ? 21.633 12.777 2.719 1.000 18.380 105 GLN A O 1
ATOM 709 N N . THR A 1 106 ? 21.691 10.641 3.530 1.000 18.310 106 THR A N 1
ATOM 710 C CA A THR A 1 106 ? 21.107 10.062 2.323 0.500 17.812 106 THR A CA 1
ATOM 711 C CA B THR A 1 106 ? 21.078 10.004 2.352 0.500 18.417 106 THR A CA 1
ATOM 712 C C . THR A 1 106 ? 19.701 10.606 2.064 1.000 18.262 106 THR A C 1
ATOM 713 O O . THR A 1 106 ? 19.316 10.834 0.917 1.000 17.492 106 THR A O 1
ATOM 720 N N . TRP A 1 107 ? 18.897 10.790 3.107 1.000 16.871 107 TRP A N 1
ATOM 721 C CA . TRP A 1 107 ? 17.554 11.339 2.937 1.000 17.333 107 TRP A CA 1
ATOM 722 C C . TRP A 1 107 ? 17.623 12.768 2.438 1.000 15.383 107 TRP A C 1
ATOM 723 O O . TRP A 1 107 ? 16.820 13.181 1.604 1.000 16.951 107 TRP A O 1
ATOM 734 N N . ILE A 1 108 ? 18.516 13.567 3.027 1.000 14.919 108 ILE A N 1
ATOM 735 C CA . ILE A 1 108 ? 18.664 14.961 2.613 1.000 15.176 108 ILE A CA 1
ATOM 736 C C . ILE A 1 108 ? 19.019 15.015 1.104 1.000 17.016 108 ILE A C 1
ATOM 737 O O . ILE A 1 108 ? 18.391 15.782 0.353 1.000 15.688 108 ILE A O 1
ATOM 742 N N . LYS A 1 109 ? 19.987 14.180 0.700 1.000 17.676 109 LYS A N 1
ATOM 743 C CA . LYS A 1 109 ? 20.362 14.175 -0.733 1.000 19.440 109 LYS A CA 1
ATOM 744 C C . LYS A 1 109 ? 19.166 13.777 -1.589 1.000 18.651 109 LYS A C 1
ATOM 745 O O . LYS A 1 109 ? 18.965 14.375 -2.682 1.000 18.899 109 LYS A O 1
ATOM 751 N N . GLU A 1 110 ? 18.420 12.723 -1.146 1.000 19.401 110 GLU A N 1
ATOM 752 C CA . GLU A 1 110 ? 17.264 12.228 -1.896 1.000 17.818 110 GLU A CA 1
ATOM 753 C C . GLU A 1 110 ? 16.253 13.362 -2.033 1.000 18.844 110 GLU A C 1
ATOM 754 O O . GLU A 1 110 ? 15.633 13.552 -3.096 1.000 18.272 110 GLU A O 1
ATOM 760 N N . LEU A 1 111 ? 16.018 14.114 -0.939 1.000 17.195 111 LEU A N 1
ATOM 761 C CA . LEU A 1 111 ? 15.050 15.195 -1.035 1.000 17.023 111 LEU A CA 1
ATOM 762 C C . LEU A 1 111 ? 15.526 16.289 -1.996 1.000 16.214 111 LEU A C 1
ATOM 763 O O . LEU A 1 111 ? 14.707 16.885 -2.723 1.000 17.594 111 LEU A O 1
ATOM 768 N N . ARG A 1 112 ? 16.798 16.644 -1.900 1.000 15.945 112 ARG A N 1
ATOM 769 C CA . ARG A 1 112 ? 17.278 17.644 -2.842 1.000 19.127 112 ARG A CA 1
ATOM 770 C C . ARG A 1 112 ? 17.151 17.171 -4.296 1.000 19.453 112 ARG A C 1
ATOM 771 O O . ARG A 1 112 ? 16.872 18.011 -5.177 1.000 20.830 112 ARG A O 1
ATOM 779 N N . ALA A 1 113 ? 17.356 15.875 -4.532 1.000 17.526 113 ALA A N 1
ATOM 780 C CA . ALA A 1 113 ? 17.244 15.431 -5.925 1.000 20.347 113 ALA A CA 1
ATOM 781 C C . ALA A 1 113 ? 15.784 15.351 -6.374 1.000 21.756 113 ALA A C 1
ATOM 782 O O . ALA A 1 113 ? 15.498 15.686 -7.537 1.000 24.440 113 ALA A O 1
ATOM 784 N N . ASN A 1 114 ? 14.846 14.939 -5.483 1.000 21.628 114 ASN A N 1
ATOM 785 C CA . ASN A 1 114 ? 13.548 14.465 -5.958 1.000 23.071 114 ASN A CA 1
ATOM 786 C C . ASN A 1 114 ? 12.357 15.291 -5.535 1.000 25.194 114 ASN A C 1
ATOM 787 O O . ASN A 1 114 ? 11.282 15.149 -6.111 1.000 24.408 114 ASN A O 1
ATOM 792 N N . ALA A 1 115 ? 12.537 16.122 -4.511 1.000 24.624 115 ALA A N 1
ATOM 793 C CA . ALA A 1 115 ? 11.406 16.848 -3.960 1.000 26.506 115 ALA A CA 1
ATOM 794 C C . ALA A 1 115 ? 11.447 18.277 -4.466 1.000 27.388 115 ALA A C 1
ATOM 795 O O . ALA A 1 115 ? 12.430 18.748 -5.043 1.000 25.401 115 ALA A O 1
ATOM 797 N N . ASP A 1 116 ? 10.393 19.029 -4.142 1.000 29.425 116 ASP A N 1
ATOM 798 C CA . ASP A 1 116 ? 10.342 20.428 -4.525 1.000 31.218 116 ASP A CA 1
ATOM 799 C C . ASP A 1 116 ? 11.516 21.237 -3.964 1.000 31.896 116 ASP A C 1
ATOM 800 O O . ASP A 1 116 ? 11.873 21.149 -2.783 1.000 27.758 116 ASP A O 1
ATOM 805 N N . PRO A 1 117 ? 12.181 22.082 -4.778 1.000 31.407 117 PRO A N 1
ATOM 806 C CA . PRO A 1 117 ? 13.364 22.805 -4.324 1.000 28.697 117 PRO A CA 1
ATOM 807 C C . PRO A 1 117 ? 13.074 23.815 -3.223 1.000 27.661 117 PRO A C 1
ATOM 808 O O . PRO A 1 117 ? 13.993 24.187 -2.502 1.000 28.610 117 PRO A O 1
ATOM 812 N N . SER A 1 118 ? 11.799 24.166 -3.021 1.000 25.782 118 SER A N 1
ATOM 813 C CA . SER A 1 118 ? 11.422 25.102 -1.978 1.000 26.117 118 SER A CA 1
ATOM 814 C C . SER A 1 118 ? 11.274 24.350 -0.637 1.000 23.096 118 SER A C 1
ATOM 815 O O . SER A 1 118 ? 11.043 24.973 0.418 1.000 22.534 118 SER A O 1
ATOM 818 N N . LEU A 1 119 ? 11.361 23.015 -0.671 1.000 23.300 119 LEU A N 1
ATOM 819 C CA . LEU A 1 119 ? 11.149 22.265 0.596 1.000 21.243 119 LEU A CA 1
ATOM 820 C C . LEU A 1 119 ? 12.155 22.700 1.691 1.000 21.153 119 LEU A C 1
ATOM 821 O O . LEU A 1 119 ? 13.358 22.865 1.423 1.000 21.648 119 LEU A O 1
ATOM 826 N N . ILE A 1 120 ? 11.668 22.987 2.919 1.000 20.515 120 ILE A N 1
ATOM 827 C CA . ILE A 1 120 ? 12.500 23.420 4.070 1.000 21.054 120 ILE A CA 1
ATOM 828 C C . ILE A 1 120 ? 12.876 22.145 4.838 1.000 18.446 120 ILE A C 1
ATOM 829 O O . ILE A 1 120 ? 11.981 21.367 5.105 1.000 18.621 120 ILE A O 1
ATOM 834 N N . ILE A 1 121 ? 14.178 21.921 5.113 1.000 18.011 121 ILE A N 1
ATOM 835 C CA . ILE A 1 121 ? 14.544 20.667 5.776 1.000 15.985 121 ILE A CA 1
ATOM 836 C C . ILE A 1 121 ? 15.181 21.023 7.117 1.000 16.701 121 ILE A C 1
ATOM 837 O O . ILE A 1 121 ? 16.087 21.857 7.133 1.000 17.659 121 ILE A O 1
ATOM 842 N N . VAL A 1 122 ? 14.743 20.381 8.199 1.000 14.315 122 VAL A N 1
ATOM 843 C CA . VAL A 1 122 ? 15.386 20.558 9.500 1.000 14.683 122 VAL A CA 1
ATOM 844 C C . VAL A 1 122 ? 15.975 19.221 9.907 1.000 14.459 122 VAL A C 1
ATOM 845 O O . VAL A 1 122 ? 15.288 18.205 9.763 1.000 14.384 122 VAL A O 1
ATOM 849 N N . LEU A 1 123 ? 17.238 19.235 10.398 1.000 12.431 123 LEU A N 1
ATOM 850 C CA . LEU A 1 123 ? 17.836 17.995 10.874 1.000 12.002 123 LEU A CA 1
ATOM 851 C C . LEU A 1 123 ? 17.649 17.948 12.412 1.000 12.675 123 LEU A C 1
ATOM 852 O O . LEU A 1 123 ? 17.937 18.946 13.101 1.000 13.437 123 LEU A O 1
ATOM 857 N N . VAL A 1 124 ? 17.208 16.772 12.948 1.000 12.084 124 VAL A N 1
ATOM 858 C CA . VAL A 1 124 ? 16.992 16.633 14.378 1.000 11.735 124 VAL A CA 1
ATOM 859 C C . VAL A 1 124 ? 17.712 15.382 14.861 1.000 12.520 124 VAL A C 1
ATOM 860 O O . VAL A 1 124 ? 17.435 14.272 14.357 1.000 11.588 124 VAL A O 1
ATOM 864 N N . GLY A 1 125 ? 18.623 15.569 15.845 1.000 11.666 125 GLY A N 1
ATOM 865 C CA . GLY A 1 125 ? 19.282 14.463 16.503 1.000 12.297 125 GLY A CA 1
ATOM 866 C C . GLY A 1 125 ? 18.473 14.127 17.754 1.000 13.358 125 GLY A C 1
ATOM 867 O O . GLY A 1 125 ? 18.414 14.934 18.674 1.000 16.115 125 GLY A O 1
ATOM 868 N N . ASN A 1 126 ? 17.900 12.946 17.798 1.000 12.724 126 ASN A N 1
ATOM 869 C CA . ASN A 1 126 ? 16.968 12.643 18.902 1.000 13.500 126 ASN A CA 1
ATOM 870 C C . ASN A 1 126 ? 17.659 11.707 19.899 1.000 12.126 126 ASN A C 1
ATOM 871 O O . ASN A 1 126 ? 18.773 11.236 19.681 1.000 12.455 126 ASN A O 1
ATOM 876 N N . LYS A 1 127 ? 16.994 11.545 21.049 1.000 11.397 127 LYS A N 1
ATOM 877 C CA . LYS A 1 127 ? 17.456 10.737 22.189 1.000 13.665 127 LYS A CA 1
ATOM 878 C C . LYS A 1 127 ? 18.615 11.385 22.946 1.000 13.577 127 LYS A C 1
ATOM 879 O O . LYS A 1 127 ? 19.451 10.650 23.464 1.000 14.054 127 LYS A O 1
ATOM 885 N N . LYS A 1 128 ? 18.578 12.711 23.081 1.000 14.761 128 LYS A N 1
ATOM 886 C CA . LYS A 1 128 ? 19.616 13.432 23.779 1.000 17.926 128 LYS A CA 1
ATOM 887 C C . LYS A 1 128 ? 19.635 12.976 25.249 1.000 17.930 128 LYS A C 1
ATOM 888 O O . LYS A 1 128 ? 20.641 13.162 25.919 1.000 16.647 128 LYS A O 1
ATOM 893 N N . ASP A 1 129 ? 18.539 12.414 25.756 1.000 15.374 129 ASP A N 1
ATOM 894 C CA . ASP A 1 129 ? 18.446 12.026 27.172 1.000 16.152 129 ASP A CA 1
ATOM 895 C C . ASP A 1 129 ? 19.388 10.852 27.499 1.000 17.554 129 ASP A C 1
ATOM 896 O O . ASP A 1 129 ? 19.634 10.522 28.696 1.000 17.445 129 ASP A O 1
ATOM 901 N N . LEU A 1 130 ? 19.845 10.136 26.468 1.000 16.432 130 LEU A N 1
ATOM 902 C CA . LEU A 1 130 ? 20.687 8.963 26.666 1.000 19.133 130 LEU A CA 1
ATOM 903 C C . LEU A 1 130 ? 22.146 9.407 26.741 1.000 22.970 130 LEU A C 1
ATOM 904 O O . LEU A 1 130 ? 22.983 8.880 26.009 1.000 34.768 130 LEU A O 1
ATOM 909 N N . GLY A 1 131 ? 22.413 10.495 27.466 1.000 21.348 131 GLY A N 1
ATOM 910 C CA . GLY A 1 131 ? 23.711 10.822 28.026 1.000 23.704 131 GLY A CA 1
ATOM 911 C C . GLY A 1 131 ? 24.963 10.158 27.457 1.000 19.493 131 GLY A C 1
ATOM 912 O O . GLY A 1 131 ? 25.496 10.605 26.411 1.000 20.663 131 GLY A O 1
ATOM 913 N N . SER A 1 132 ? 25.480 9.195 28.215 1.000 20.764 132 SER A N 1
ATOM 914 C CA . SER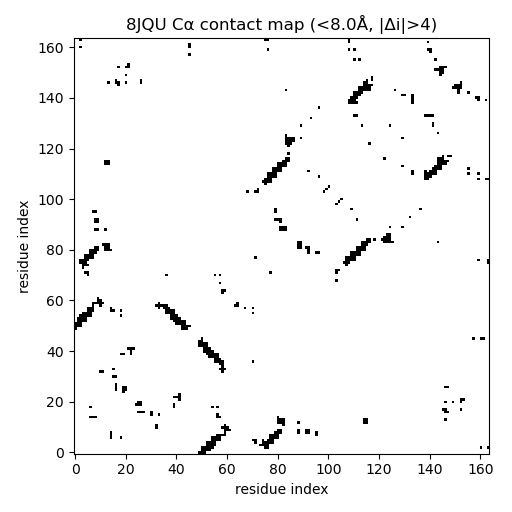 A 1 132 ? 26.793 8.617 27.895 1.000 24.103 132 SER A CA 1
ATOM 915 C C . SER A 1 132 ? 26.753 7.884 26.587 1.000 20.814 132 SER A C 1
ATOM 916 O O . SER A 1 132 ? 27.795 7.815 25.886 1.000 21.096 132 SER A O 1
ATOM 919 N N . LEU A 1 133 ? 25.534 7.439 26.188 1.000 16.808 133 LEU A N 1
ATOM 920 C CA . LEU A 1 133 ? 25.542 6.586 24.978 1.000 15.778 133 LEU A CA 1
ATOM 921 C C . LEU A 1 133 ? 25.635 7.403 23.688 1.000 15.377 133 LEU A C 1
ATOM 922 O O . LEU A 1 133 ? 25.600 6.816 22.587 1.000 14.745 133 LEU A O 1
ATOM 927 N N . ARG A 1 134 ? 25.692 8.750 23.793 1.000 15.361 134 ARG A N 1
ATOM 928 C CA . ARG A 1 134 ? 25.893 9.609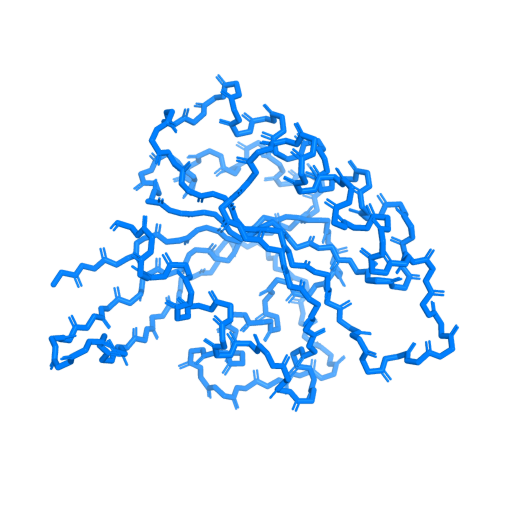 22.609 1.000 15.240 134 ARG A CA 1
ATOM 929 C C . ARG A 1 134 ? 27.069 9.091 21.764 1.000 17.040 134 ARG A C 1
ATOM 930 O O . ARG A 1 134 ? 28.171 8.850 22.275 1.000 15.555 134 ARG A O 1
ATOM 938 N N . GLN A 1 135 ? 26.864 9.033 20.422 1.000 15.451 135 GLN A N 1
ATOM 939 C CA . GLN A 1 135 ? 27.953 8.737 19.511 1.000 15.845 135 GLN A CA 1
ATOM 940 C C . GLN A 1 135 ? 28.157 9.859 18.490 1.000 18.849 135 GLN A C 1
ATOM 941 O O . GLN A 1 135 ? 29.221 9.912 17.840 1.000 20.416 135 GLN A O 1
ATOM 947 N N . VAL A 1 136 ? 27.132 10.713 18.325 1.000 15.677 136 VAL A N 1
ATOM 948 C CA . VAL A 1 136 ? 27.245 11.823 17.384 1.000 15.310 136 VAL A CA 1
ATOM 949 C C . VAL A 1 136 ? 27.369 13.092 18.218 1.000 15.316 136 VAL A C 1
ATOM 950 O O . VAL A 1 136 ? 26.421 13.432 18.951 1.000 16.431 136 VAL A O 1
ATOM 954 N N . SER A 1 137 ? 28.494 13.803 18.030 1.000 15.480 137 SER A N 1
ATOM 955 C CA . SER A 1 137 ? 28.553 15.124 18.666 1.000 16.119 137 SER A CA 1
ATOM 956 C C . SER A 1 137 ? 27.563 16.135 18.106 1.000 14.854 137 SER A C 1
ATOM 957 O O . SER A 1 137 ? 27.252 16.110 16.902 1.000 14.775 137 SER A O 1
ATOM 960 N N . PHE A 1 138 ? 27.282 17.156 18.943 1.000 13.860 138 PHE A N 1
ATOM 961 C CA . PHE A 1 138 ? 26.538 18.296 18.416 1.000 14.893 138 PHE A CA 1
ATOM 962 C C . PHE A 1 138 ? 27.285 18.868 17.215 1.000 16.701 138 PHE A C 1
ATOM 963 O O . PHE A 1 138 ? 26.675 19.107 16.159 1.000 16.390 138 PHE A O 1
ATOM 9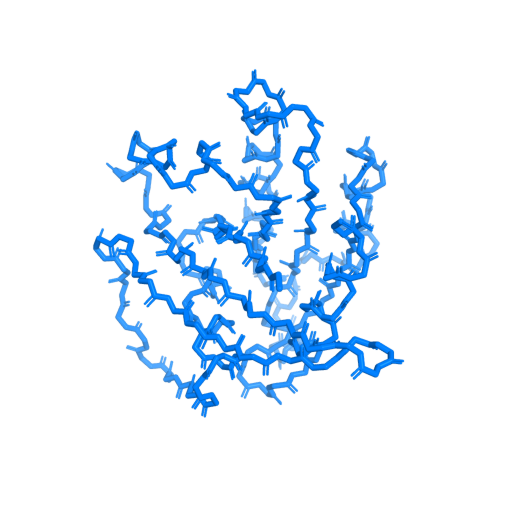71 N N . GLU A 1 139 ? 28.641 19.002 17.364 1.000 17.704 139 GLU A N 1
ATOM 972 C CA . GLU A 1 139 ? 29.446 19.514 16.279 1.000 18.029 139 GLU A CA 1
ATOM 973 C C . GLU A 1 139 ? 29.275 18.699 14.990 1.000 17.357 139 GLU A C 1
ATOM 974 O O . GLU A 1 139 ? 29.164 19.276 13.910 1.000 17.224 139 GLU A O 1
ATOM 980 N N . ASP A 1 140 ? 29.272 17.361 15.113 1.000 17.896 140 ASP A N 1
ATOM 981 C CA . ASP A 1 140 ? 29.216 16.524 13.910 1.000 17.368 140 ASP A CA 1
ATOM 982 C C . ASP A 1 140 ? 27.836 16.597 13.233 1.000 15.449 140 ASP A C 1
ATOM 983 O O . ASP A 1 140 ? 27.735 16.571 11.989 1.000 15.891 140 ASP A O 1
ATOM 988 N N . GLY A 1 141 ? 26.756 16.659 14.051 1.000 15.596 141 GLY A N 1
ATOM 989 C CA . GLY A 1 141 ? 25.412 16.743 13.481 1.000 15.947 141 GLY A CA 1
ATOM 990 C C . GLY A 1 141 ? 25.301 18.094 12.756 1.000 15.332 141 GLY A C 1
ATOM 991 O O . GLY A 1 141 ? 24.805 18.205 11.665 1.000 14.703 141 GLY A O 1
ATOM 992 N N . GLN A 1 142 ? 25.804 19.159 13.421 1.000 15.495 142 GLN A N 1
ATOM 993 C CA . GLN A 1 142 ? 25.618 20.464 12.812 1.000 13.209 142 GLN A CA 1
ATOM 994 C C . GLN A 1 142 ? 26.487 20.576 11.550 1.000 14.990 142 GLN A C 1
ATOM 995 O O . GLN A 1 142 ? 26.153 21.375 10.688 1.000 14.671 142 GLN A O 1
ATOM 1001 N N . ARG A 1 143 ? 27.659 19.937 11.506 1.000 16.087 143 ARG A N 1
ATOM 1002 C CA . ARG A 1 143 ? 28.502 19.967 10.310 1.000 17.892 143 ARG A CA 1
ATOM 1003 C C . ARG A 1 143 ? 27.703 19.494 9.114 1.000 18.281 143 ARG A C 1
ATOM 1004 O O . ARG A 1 143 ? 27.768 20.119 8.024 1.000 17.533 143 ARG A O 1
ATOM 1012 N N . LEU A 1 144 ? 26.859 18.465 9.325 1.000 17.714 144 LEU A N 1
ATOM 1013 C CA . LEU A 1 144 ? 26.003 17.997 8.225 1.000 17.772 144 LEU A CA 1
ATOM 1014 C C . LEU A 1 144 ? 24.978 19.066 7.823 1.000 17.864 144 LEU A C 1
ATOM 1015 O O . LEU A 1 144 ? 24.770 19.303 6.599 1.000 17.322 144 LEU A O 1
ATOM 1020 N N . ALA A 1 145 ? 24.281 19.631 8.838 1.000 17.606 145 ALA A N 1
ATOM 1021 C CA . ALA A 1 145 ? 23.284 20.678 8.575 1.000 16.483 145 ALA A CA 1
ATOM 1022 C C . ALA A 1 145 ? 23.901 21.906 7.891 1.000 17.271 145 ALA A C 1
ATOM 1023 O O . ALA A 1 145 ? 23.256 22.497 7.024 1.000 17.943 145 ALA A O 1
ATOM 1025 N N . ALA A 1 146 ? 25.144 22.264 8.244 1.000 17.058 146 ALA A N 1
ATOM 1026 C CA . ALA A 1 146 ? 25.747 23.440 7.617 1.000 20.533 146 ALA A CA 1
ATOM 1027 C C . ALA A 1 146 ? 26.194 23.111 6.203 1.000 18.975 14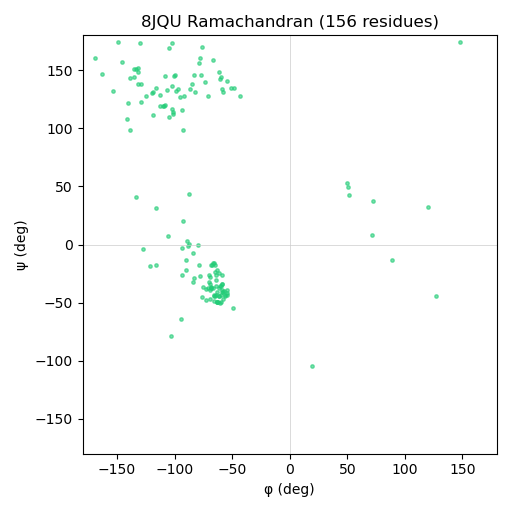6 ALA A C 1
ATOM 1028 O O . ALA A 1 146 ? 25.976 23.910 5.292 1.000 21.527 146 ALA A O 1
ATOM 1030 N N . GLU A 1 147 ? 26.856 21.961 6.024 1.000 20.242 147 GLU A N 1
ATOM 1031 C CA . GLU A 1 147 ? 27.311 21.475 4.708 1.000 22.405 147 GLU A CA 1
ATOM 1032 C C . GLU A 1 147 ? 26.128 21.425 3.728 1.000 23.663 147 GLU A C 1
ATOM 1033 O O . GLU A 1 147 ? 26.219 21.899 2.567 1.000 23.427 147 GLU A O 1
ATOM 1036 N N . GLU A 1 148 ? 24.966 20.955 4.202 1.000 20.157 148 GLU A N 1
ATOM 1037 C CA . GLU A 1 148 ? 23.784 20.800 3.346 1.000 20.900 148 GLU A CA 1
ATOM 1038 C C . GLU A 1 148 ? 22.882 22.037 3.282 1.000 19.776 148 GLU A C 1
ATOM 1039 O O . GLU A 1 148 ? 21.824 21.961 2.657 1.000 22.226 148 GLU A O 1
ATOM 1045 N N . GLN A 1 149 ? 23.263 23.144 3.934 1.000 20.261 149 GLN A N 1
ATOM 1046 C CA . GLN A 1 149 ? 22.543 24.402 3.995 1.000 21.922 149 GLN A CA 1
ATOM 1047 C C . GLN A 1 149 ? 21.089 24.174 4.393 1.000 21.104 149 GLN A C 1
ATOM 1048 O O . GLN A 1 149 ? 20.173 24.655 3.724 1.000 19.757 149 GLN A O 1
ATOM 1054 N N . LEU A 1 150 ? 20.887 23.398 5.472 1.000 18.003 150 LEU A N 1
ATOM 1055 C CA . LEU A 1 150 ? 19.541 23.145 5.949 1.000 17.433 150 LEU A CA 1
ATOM 1056 C C . LEU A 1 150 ? 18.985 24.347 6.700 1.000 18.194 150 LEU A C 1
ATOM 1057 O O . LEU A 1 150 ? 19.709 25.291 7.043 1.000 18.527 150 LEU A O 1
ATOM 1062 N N . ALA A 1 151 ? 17.674 24.275 6.986 1.000 17.612 151 ALA A N 1
ATOM 1063 C CA . ALA A 1 151 ? 16.954 25.373 7.594 1.000 18.537 151 ALA A CA 1
ATOM 1064 C C . ALA A 1 151 ? 17.227 25.441 9.094 1.000 17.660 151 ALA A C 1
ATOM 1065 O O . ALA A 1 151 ? 17.179 26.535 9.655 1.000 16.987 151 ALA A O 1
ATOM 1067 N N . ALA A 1 152 ? 17.560 24.292 9.768 1.000 15.492 152 ALA A N 1
ATOM 1068 C CA . ALA A 1 152 ? 17.768 24.344 11.221 1.000 14.673 152 ALA A CA 1
ATOM 1069 C C . ALA A 1 152 ? 18.371 23.018 11.655 1.000 14.794 152 ALA A C 1
ATOM 1070 O O . ALA A 1 152 ? 18.352 22.053 10.866 1.000 15.266 152 ALA A O 1
ATOM 1072 N N . PHE A 1 153 ? 18.990 23.038 12.829 1.000 13.740 153 PHE A N 1
ATOM 1073 C CA . PHE A 1 153 ? 19.604 21.843 13.409 1.000 13.891 153 PHE A CA 1
ATOM 1074 C C . PHE A 1 153 ? 19.320 21.852 14.900 1.000 13.421 153 PHE A C 1
ATOM 1075 O O . PHE A 1 153 ? 19.692 22.793 15.607 1.000 14.413 153 PHE A O 1
ATOM 1083 N N . TYR A 1 154 ? 18.660 20.803 15.418 1.000 12.060 154 TYR A N 1
ATOM 1084 C CA . TYR A 1 154 ? 18.444 20.714 16.845 1.000 13.077 154 TYR A CA 1
ATOM 1085 C C . TYR A 1 154 ? 18.749 19.306 17.344 1.000 13.182 154 TYR A C 1
ATOM 1086 O O . TYR A 1 154 ? 18.601 18.356 16.601 1.000 13.815 154 TYR A O 1
ATOM 1095 N N . GLU A 1 155 ? 19.181 19.244 18.617 1.000 13.072 155 GLU A N 1
ATOM 1096 C CA . GLU A 1 155 ? 19.143 17.958 19.321 1.000 12.607 155 GLU A CA 1
ATOM 1097 C C . GLU A 1 155 ? 17.896 18.001 20.215 1.000 14.667 155 GLU A C 1
ATOM 1098 O O . GLU A 1 155 ? 17.534 19.067 20.729 1.000 17.558 155 GLU A O 1
ATOM 1104 N N . ALA A 1 156 ? 17.267 16.846 20.359 1.000 12.495 156 ALA A N 1
ATOM 1105 C CA . ALA A 1 156 ? 16.027 16.846 21.123 1.000 12.557 156 ALA A CA 1
ATOM 1106 C C . ALA A 1 156 ? 15.876 15.486 21.817 1.000 13.735 156 ALA A C 1
ATOM 1107 O O . ALA A 1 156 ? 16.708 14.573 21.650 1.000 13.656 156 ALA A O 1
ATOM 1109 N N . SER A 1 157 ? 14.814 15.402 22.667 1.000 11.682 157 SER A N 1
ATOM 1110 C CA . SER A 1 157 ? 14.442 14.155 23.332 1.000 12.634 157 SER A CA 1
ATOM 1111 C C . SER A 1 157 ? 12.911 14.099 23.342 1.000 13.137 157 SER A C 1
ATOM 1112 O O . SER A 1 157 ? 12.239 14.863 24.067 1.000 12.701 157 SER A O 1
ATOM 1115 N N . ALA A 1 158 ? 12.355 13.196 22.500 1.000 12.652 158 ALA A N 1
ATOM 1116 C CA . ALA A 1 158 ? 10.929 12.882 22.615 1.000 12.835 158 ALA A CA 1
ATOM 1117 C C . ALA A 1 158 ? 10.574 12.349 23.988 1.000 14.292 158 ALA A C 1
ATOM 1118 O O . ALA A 1 158 ? 9.504 12.680 24.538 1.000 14.720 158 ALA A O 1
ATOM 1120 N N . LYS A 1 159 ? 11.508 11.618 24.578 1.000 13.541 159 LYS A N 1
ATOM 1121 C CA . LYS A 1 159 ? 11.158 10.990 25.852 1.000 15.073 159 LYS A CA 1
ATOM 1122 C C . LYS A 1 159 ? 11.013 12.085 26.921 1.000 16.758 159 LYS A C 1
ATOM 1123 O O . LYS A 1 159 ? 10.042 12.012 27.724 1.000 16.809 159 LYS A O 1
ATOM 1129 N N . ASP A 1 160 ? 11.982 13.009 26.981 1.000 16.019 160 ASP A N 1
ATOM 1130 C CA . ASP A 1 160 ? 11.964 14.050 28.018 1.000 18.806 160 ASP A CA 1
ATOM 1131 C C . ASP A 1 160 ? 11.155 15.271 27.572 1.000 18.282 160 ASP A C 1
ATOM 1132 O O . ASP A 1 160 ? 10.987 16.219 28.334 1.000 17.280 160 ASP A O 1
ATOM 1137 N N . ASN A 1 161 ? 10.580 15.247 26.375 1.000 16.249 161 ASN A N 1
ATOM 1138 C CA . ASN A 1 161 ? 9.958 16.421 25.752 1.000 17.653 161 ASN A CA 1
ATOM 1139 C C . ASN A 1 161 ? 10.872 17.665 25.773 1.000 22.083 161 ASN A C 1
ATOM 1140 O O . ASN A 1 161 ? 10.499 18.759 26.338 1.000 22.589 161 ASN A O 1
ATOM 1145 N N . ASN A 1 162 ? 12.098 17.491 25.259 1.000 18.867 162 ASN A N 1
ATOM 1146 C CA . ASN A 1 162 ? 13.093 18.547 25.297 1.000 18.212 162 ASN A CA 1
ATOM 1147 C C . ASN A 1 162 ? 13.304 18.949 23.857 1.000 15.848 162 ASN A C 1
ATOM 1148 O O . ASN A 1 162 ? 13.708 18.110 23.062 1.000 13.672 162 ASN A O 1
ATOM 1153 N N . ASN A 1 163 ? 13.007 20.223 23.557 1.000 14.784 163 ASN A N 1
ATOM 1154 C CA . ASN A 1 163 ? 13.257 20.852 22.257 1.000 15.492 163 ASN A CA 1
ATOM 1155 C C . ASN A 1 163 ? 12.335 20.348 21.161 1.000 16.561 163 ASN A C 1
ATOM 1156 O O . ASN A 1 163 ? 12.520 20.737 20.003 1.000 17.292 163 ASN A O 1
ATOM 1161 N N . VAL A 1 164 ? 11.311 19.535 21.499 1.000 15.332 164 VAL A N 1
ATOM 1162 C CA . VAL A 1 164 ? 10.412 19.064 20.428 1.000 16.816 164 VAL A CA 1
ATOM 1163 C C . VAL A 1 164 ? 9.526 20.240 19.965 1.000 18.482 164 VAL A C 1
ATOM 1164 O O . VAL A 1 164 ? 9.357 20.504 18.756 1.000 16.358 164 VAL A O 1
ATOM 1168 N N . GLU A 1 165 ? 8.949 20.950 20.953 1.000 17.416 165 GLU A N 1
ATOM 1169 C CA . GLU A 1 165 ? 8.135 22.097 20.557 1.000 21.654 165 GLU A CA 1
ATOM 1170 C C . GLU A 1 165 ? 9.013 23.088 19.753 1.000 20.144 165 GLU A C 1
ATOM 1171 O O . GLU A 1 165 ? 8.535 23.693 18.805 1.000 21.633 165 GLU A O 1
ATOM 1177 N N . GLN A 1 166 ? 10.260 23.309 20.174 1.000 20.533 166 GLN A N 1
ATOM 1178 C CA . GLN A 1 166 ? 11.086 24.360 19.567 1.000 20.549 166 GLN A CA 1
ATOM 1179 C C . GLN A 1 166 ? 11.423 24.036 18.112 1.000 19.103 166 GLN A C 1
ATOM 1180 O O . GLN A 1 166 ? 11.466 24.949 17.252 1.000 19.719 166 GLN A O 1
ATOM 1186 N N . VAL A 1 167 ? 11.670 22.737 17.819 1.000 18.166 167 VAL A N 1
ATOM 1187 C CA . VAL A 1 167 ? 11.964 22.334 16.439 1.000 17.075 167 VAL A CA 1
ATOM 1188 C C . VAL A 1 167 ? 10.741 22.701 15.569 1.000 20.100 167 VAL A C 1
ATOM 1189 O O . VAL A 1 167 ? 10.863 23.270 14.456 1.000 22.117 167 VAL A O 1
ATOM 1193 N N . PHE A 1 168 ? 9.539 22.291 16.009 1.000 18.292 168 PHE A N 1
ATOM 1194 C CA . PHE A 1 168 ? 8.391 22.602 15.160 1.000 19.764 168 PHE A CA 1
ATOM 1195 C C . PHE A 1 168 ? 8.102 24.081 14.997 1.000 21.421 168 PHE A C 1
ATOM 1196 O O . PHE A 1 168 ? 7.660 24.521 13.909 1.000 24.622 168 PHE A O 1
ATOM 1204 N N . LEU A 1 169 ? 8.329 24.850 16.049 1.000 20.484 169 LEU A N 1
ATOM 1205 C CA . LEU A 1 169 ? 8.055 26.283 15.995 1.000 27.127 169 LEU A CA 1
ATOM 1206 C C . LEU A 1 169 ? 9.050 26.964 15.076 1.000 27.512 169 LEU A C 1
ATOM 1207 O O . LEU A 1 169 ? 8.666 27.861 14.276 1.000 27.667 169 LEU A O 1
ATOM 1212 N N . ASP A 1 170 ? 10.309 26.500 15.163 1.000 26.130 170 ASP A N 1
ATOM 1213 C CA . ASP A 1 170 ? 11.339 27.071 14.292 1.000 24.915 170 ASP A CA 1
ATOM 1214 C C . ASP A 1 170 ? 10.965 26.770 12.838 1.000 25.467 170 ASP A C 1
ATOM 1215 O O . ASP A 1 170 ? 11.031 27.651 11.960 1.000 24.931 170 ASP A O 1
ATOM 1220 N N . LEU A 1 171 ? 10.640 25.492 12.562 1.000 22.084 171 LEU A N 1
ATOM 1221 C CA . LEU A 1 171 ? 10.346 25.110 11.203 1.000 25.481 171 LEU A CA 1
ATOM 1222 C C . LEU A 1 171 ? 9.183 25.955 10.670 1.000 28.640 171 LEU A C 1
ATOM 1223 O O . LEU A 1 171 ? 9.226 26.395 9.508 1.000 29.041 171 LEU A O 1
ATOM 1228 N N . ALA A 1 172 ? 8.168 26.181 11.534 1.000 29.215 172 ALA A N 1
ATOM 1229 C CA . ALA A 1 172 ? 6.951 26.878 11.135 1.000 35.319 172 ALA A CA 1
ATOM 1230 C C . ALA A 1 172 ? 7.276 28.282 10.679 1.000 35.527 172 ALA A C 1
ATOM 1231 O O . ALA A 1 172 ? 6.707 28.770 9.683 1.000 35.585 172 ALA A O 1
ATOM 1233 N N . ALA A 1 173 ? 8.138 28.942 11.441 1.000 31.848 173 ALA A N 1
ATOM 1234 C CA . ALA A 1 173 ? 8.527 30.307 11.096 1.000 34.242 173 ALA A CA 1
ATOM 1235 C C . ALA A 1 173 ? 9.307 30.399 9.778 1.000 32.076 173 ALA A C 1
ATOM 1236 O O . ALA A 1 173 ? 9.433 31.512 9.220 1.000 30.532 173 ALA A O 1
ATOM 1238 N N . LYS A 1 174 ? 9.862 29.269 9.274 1.000 26.555 174 LYS A N 1
ATOM 1239 C CA . LYS A 1 174 ? 10.601 29.270 8.019 1.000 26.813 174 LYS A CA 1
ATOM 1240 C C . LYS A 1 174 ? 9.744 28.903 6.802 1.000 28.553 174 LYS A C 1
ATOM 1241 O O . LYS A 1 174 ? 10.274 28.808 5.693 1.000 27.357 174 LYS A O 1
ATOM 1247 N N . LEU A 1 175 ? 8.481 28.578 7.017 1.000 31.014 175 LEU A N 1
ATOM 1248 C CA . LEU A 1 175 ? 7.691 28.095 5.893 1.000 36.256 175 LEU A CA 1
ATOM 1249 C C . LEU A 1 175 ? 7.131 29.308 5.127 1.000 46.308 175 LEU A C 1
ATOM 1250 O O . LEU A 1 175 ? 7.134 30.434 5.707 1.000 43.780 175 LEU A O 1
#

InterPro domains:
  IPR001806 Small GTPase [PF00071] (15-195)
  IPR001806 Small GTPase [PS51421] (7-235)
  IPR001806 Small GTPase [SM00174] (16-199)
  IPR005225 Small GTP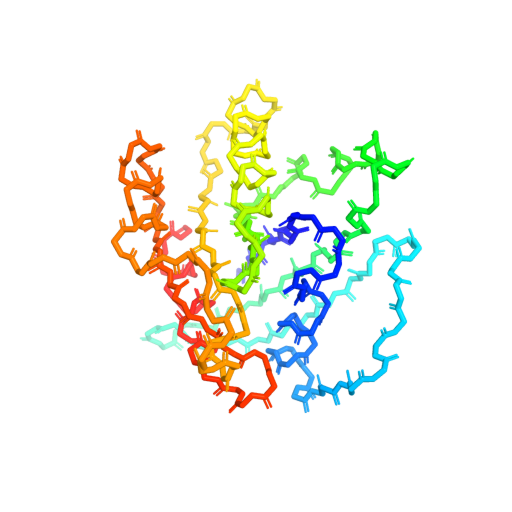-binding domain [TIGR00231] (13-188)
  IPR025662 Sigma-54 interaction domain, ATP-binding site 1 [PS00675] (16-29)
  IPR027417 P-loop containing nucleoside triphosphate hydrolase [G3DSA:3.40.50.300] (3-201)
  IPR027417 P-loop containing nucleoside triphosphate hydrolase [SSF52540] (12-197)
  IPR050209 Membrane trafficking Rab GTPases [PTHR47979] (14-197)

Sequence (164 aa):
TSAKIIVMLGESGAGKSSIALRFTRNEFLANQETTIGAAFLSKTVMIDGRALKYEIWDTAGLERFRSLAPIYYRGASGALVVYDIITNSSESLKKAQTTWIKELRANADPSLIIVLVGNKKDLGSLRQVSFEDGQRLAAEEQLAAFYEASAKDNNNVEQVFLDLAAKL